Protein AF-A0A2N7BHG4-F1 (afdb_monomer_lite)

Sequence (47 aa):
MNIIFILIGISLLLALGFLGAFFWAMKSGQNDDMYTPGMRVLLDDEK

pLDDT: mean 88.58, std 10.07, range [55.34, 98.5]

Foldseek 3Di:
DVVVVVVVVVVVVVVVVVVVVVVVVVVVCPVVDPDCVVCCVVCVPVD

Secondary structure (DSSP, 8-state):
-HHHHHHHHHHHHHHHHHHHHHHHHHHHTTTT-SSHHHHHHHHTT--

Radius of gyration: 19.28 Å; chains: 1; bounding box: 35×17×57 Å

Structure (mmCIF, N/CA/C/O backbone):
data_AF-A0A2N7BHG4-F1
#
_entry.id   AF-A0A2N7BHG4-F1
#
loop_
_atom_site.group_PDB
_atom_site.id
_atom_site.type_symbol
_atom_site.label_atom_id
_atom_site.label_alt_id
_atom_site.label_comp_id
_atom_site.label_asym_id
_atom_site.label_entity_id
_atom_site.label_seq_id
_atom_site.pdbx_PDB_ins_code
_atom_site.Cartn_x
_atom_site.Cartn_y
_atom_site.Cartn_z
_atom_site.occupancy
_atom_site.B_iso_or_equiv
_atom_site.auth_seq_id
_atom_site.auth_comp_id
_atom_site.auth_asym_id
_atom_site.auth_atom_id
_atom_site.pdbx_PDB_model_num
ATOM 1 N N . MET A 1 1 ? -19.808 5.389 20.789 1.00 73.06 1 MET A N 1
ATOM 2 C CA . MET A 1 1 ? -18.787 4.332 20.989 1.00 73.06 1 MET A CA 1
ATOM 3 C C . MET A 1 1 ? -18.810 3.236 19.928 1.00 73.06 1 MET A C 1
ATOM 5 O O . MET A 1 1 ? -17.735 2.872 19.486 1.00 73.06 1 MET A O 1
ATOM 9 N N . ASN A 1 2 ? -19.966 2.763 19.447 1.00 88.50 2 ASN A N 1
ATOM 10 C CA . ASN A 1 2 ? -20.013 1.704 18.420 1.00 88.50 2 ASN A CA 1
ATOM 11 C C . ASN A 1 2 ? -19.295 2.049 17.100 1.00 88.50 2 ASN A C 1
ATOM 13 O O . ASN A 1 2 ? -18.664 1.191 16.492 1.00 88.50 2 ASN A O 1
ATOM 17 N N . ILE A 1 3 ? -19.343 3.320 16.685 1.00 94.69 3 ILE A N 1
ATOM 18 C CA . ILE A 1 3 ? -18.710 3.780 15.440 1.00 94.69 3 ILE A CA 1
ATOM 19 C C . ILE A 1 3 ? -17.183 3.595 15.457 1.00 94.69 3 ILE A C 1
ATOM 21 O O . ILE A 1 3 ? -16.581 3.345 14.421 1.00 94.69 3 ILE A O 1
ATOM 25 N N . ILE A 1 4 ? -16.559 3.671 16.640 1.00 95.81 4 ILE A N 1
ATOM 26 C CA . ILE A 1 4 ? -15.102 3.588 16.796 1.00 95.81 4 ILE A CA 1
ATOM 27 C C . ILE A 1 4 ? -14.611 2.194 16.394 1.00 95.81 4 ILE A C 1
ATOM 29 O O . ILE A 1 4 ? -13.611 2.083 15.695 1.00 95.81 4 ILE A O 1
ATOM 33 N N . PHE A 1 5 ? -15.347 1.138 16.748 1.00 95.50 5 PHE A N 1
ATOM 34 C CA . PHE A 1 5 ? -14.994 -0.230 16.360 1.00 95.50 5 PHE A CA 1
ATOM 35 C C . PHE A 1 5 ? -15.051 -0.441 14.842 1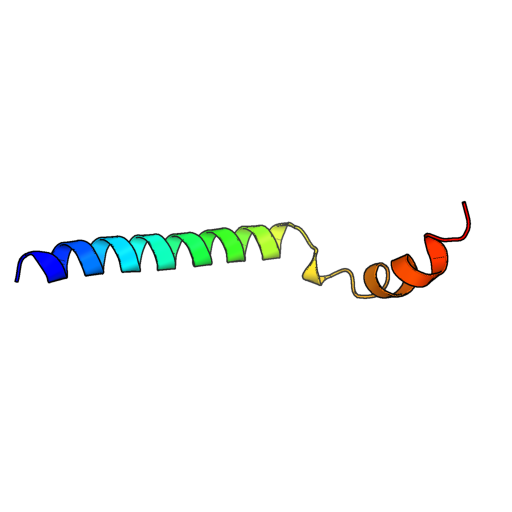.00 95.50 5 PHE A C 1
ATOM 37 O O . PHE A 1 5 ? -14.176 -1.098 14.282 1.00 95.50 5 PHE A O 1
ATOM 44 N N . ILE A 1 6 ? -16.027 0.172 14.163 1.00 96.25 6 ILE A N 1
ATOM 45 C CA . ILE A 1 6 ? -16.115 0.144 12.696 1.00 96.25 6 ILE A CA 1
ATOM 46 C C . ILE A 1 6 ? -14.939 0.906 12.071 1.00 96.25 6 ILE A C 1
ATOM 48 O O . ILE A 1 6 ? -14.298 0.391 11.157 1.00 96.25 6 ILE A O 1
ATOM 52 N N . LEU A 1 7 ? -14.613 2.099 12.583 1.00 97.06 7 LEU A N 1
ATOM 53 C CA . LEU A 1 7 ? -13.479 2.885 12.085 1.00 97.06 7 LEU A CA 1
ATOM 54 C C . LEU A 1 7 ? -12.146 2.144 12.238 1.00 97.06 7 LEU A C 1
ATOM 56 O O . LEU A 1 7 ? -11.329 2.192 11.323 1.00 97.06 7 LEU A O 1
ATOM 60 N N . ILE A 1 8 ? -11.940 1.443 13.356 1.00 96.94 8 ILE A N 1
ATOM 61 C CA . ILE A 1 8 ? -10.741 0.624 13.584 1.00 96.94 8 ILE A CA 1
ATOM 62 C C . ILE A 1 8 ? -10.659 -0.518 12.563 1.00 96.94 8 ILE A C 1
ATOM 64 O O . ILE A 1 8 ? -9.591 -0.782 12.017 1.00 96.94 8 ILE A O 1
ATOM 68 N N . GLY A 1 9 ? -11.778 -1.184 12.265 1.00 97.75 9 GLY A N 1
ATOM 69 C CA . GLY A 1 9 ? -11.807 -2.234 11.244 1.00 97.75 9 GLY A CA 1
ATOM 70 C C . GLY A 1 9 ? -11.455 -1.705 9.850 1.00 97.75 9 GLY A C 1
ATOM 71 O O . GLY A 1 9 ? -10.639 -2.298 9.147 1.00 97.75 9 GLY A O 1
ATOM 72 N N . ILE A 1 10 ? -12.026 -0.558 9.470 1.00 97.81 10 ILE A N 1
ATOM 73 C CA . ILE A 1 10 ? -11.762 0.086 8.175 1.00 97.81 10 ILE A CA 1
ATOM 74 C C . ILE A 1 10 ? -10.304 0.548 8.072 1.00 97.81 10 ILE A C 1
ATOM 76 O O . ILE A 1 10 ? -9.672 0.338 7.037 1.00 97.81 10 ILE A O 1
ATOM 80 N N . SER A 1 11 ? -9.749 1.150 9.127 1.00 97.81 11 SER A N 1
ATOM 81 C CA . SER A 1 11 ? -8.357 1.609 9.114 1.00 97.81 11 SER A CA 1
ATOM 82 C C . SER A 1 11 ? -7.374 0.443 9.018 1.00 97.81 11 SER A C 1
ATOM 84 O O . SER A 1 11 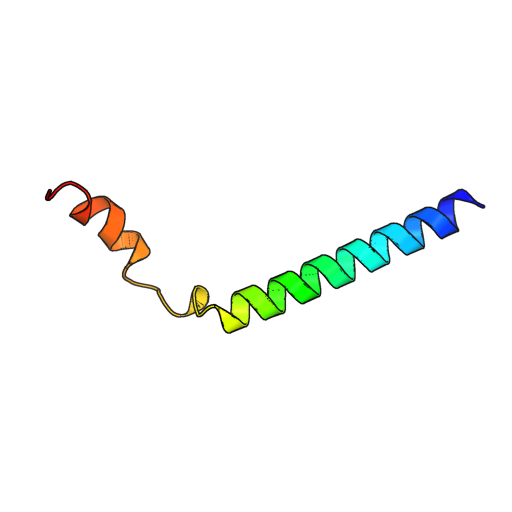? -6.406 0.532 8.264 1.00 97.81 11 SER A O 1
ATOM 86 N N . LEU A 1 12 ? -7.650 -0.672 9.703 1.00 98.12 12 LEU A N 1
ATOM 87 C CA . LEU A 1 12 ? -6.839 -1.883 9.609 1.00 98.12 12 LEU A CA 1
ATOM 88 C C . LEU A 1 12 ? -6.895 -2.490 8.202 1.00 98.12 12 LEU A C 1
ATOM 90 O O . LEU A 1 12 ? -5.854 -2.840 7.649 1.00 98.12 12 LEU A O 1
ATOM 94 N N . LEU A 1 13 ? -8.087 -2.573 7.600 1.00 98.31 13 LEU A N 1
ATOM 95 C CA . LEU A 1 13 ? -8.248 -3.037 6.219 1.00 98.31 13 LEU A CA 1
ATOM 96 C C . LEU A 1 13 ? -7.479 -2.159 5.230 1.00 98.31 13 LEU A C 1
ATOM 98 O O . LEU A 1 13 ? -6.788 -2.689 4.363 1.00 98.31 13 LEU A O 1
ATOM 102 N N . LEU A 1 14 ? -7.549 -0.833 5.378 1.00 98.25 14 LEU A N 1
ATOM 103 C CA . LEU A 1 14 ? -6.775 0.096 4.555 1.00 98.25 14 LEU A CA 1
ATOM 104 C C . L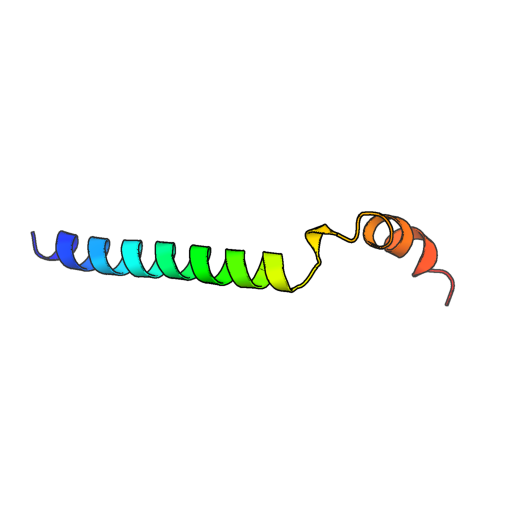EU A 1 14 ? -5.271 -0.112 4.733 1.00 98.25 14 LEU A C 1
ATOM 106 O O . LEU A 1 14 ? -4.556 -0.219 3.740 1.00 98.25 14 LEU A O 1
ATOM 110 N N . ALA A 1 15 ? -4.791 -0.214 5.974 1.00 98.31 15 ALA A N 1
ATOM 111 C CA . ALA A 1 15 ? -3.376 -0.429 6.260 1.00 98.31 15 ALA A CA 1
ATOM 112 C C . ALA A 1 15 ? -2.855 -1.729 5.625 1.00 98.31 15 ALA A C 1
ATOM 114 O O . ALA A 1 15 ? -1.811 -1.724 4.973 1.00 98.31 15 ALA A O 1
ATOM 115 N N . LEU A 1 16 ? -3.608 -2.827 5.751 1.00 98.50 16 LEU A N 1
ATOM 116 C CA . LEU A 1 16 ? -3.272 -4.101 5.113 1.00 98.50 16 LEU A CA 1
ATOM 117 C C . LEU A 1 16 ? -3.356 -4.024 3.584 1.00 98.50 16 LEU A C 1
ATOM 119 O O . LEU A 1 16 ? -2.511 -4.600 2.903 1.00 98.50 16 LEU A O 1
ATOM 123 N N . GLY A 1 17 ? -4.328 -3.288 3.040 1.00 98.44 17 GLY A N 1
ATOM 124 C CA . GLY A 1 17 ? -4.447 -3.038 1.604 1.00 98.44 17 GLY A CA 1
ATOM 125 C C . GLY A 1 17 ? -3.223 -2.316 1.043 1.00 98.44 17 GLY A C 1
ATOM 126 O O . GLY A 1 17 ? -2.632 -2.775 0.067 1.00 98.44 17 GLY A O 1
ATOM 127 N N . PHE A 1 18 ? -2.783 -1.240 1.701 1.00 98.00 18 PHE A N 1
ATOM 128 C CA . PHE A 1 18 ? -1.561 -0.525 1.327 1.00 98.00 18 PHE A CA 1
ATOM 129 C C . PHE A 1 18 ? -0.313 -1.394 1.467 1.00 98.00 18 PHE A C 1
ATOM 131 O O . PHE A 1 18 ? 0.542 -1.373 0.586 1.00 98.00 18 PHE A O 1
ATOM 138 N N . LEU A 1 19 ? -0.217 -2.19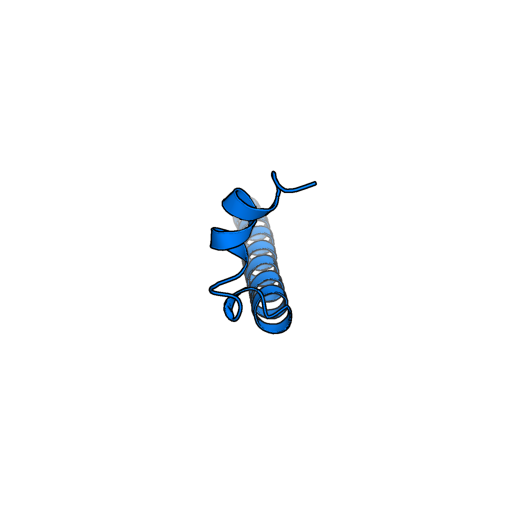2 2.531 1.00 97.75 19 LEU A N 1
ATOM 139 C CA . LEU A 1 19 ? 0.902 -3.111 2.723 1.00 97.75 19 LEU A CA 1
ATOM 140 C C . LEU A 1 19 ? 0.953 -4.187 1.622 1.00 97.75 19 LEU A C 1
ATOM 142 O O . LEU A 1 19 ? 2.021 -4.480 1.088 1.00 97.75 19 LEU A O 1
ATOM 146 N N . GLY A 1 20 ? -0.196 -4.746 1.236 1.00 97.38 20 GLY A N 1
ATOM 147 C CA . GLY A 1 20 ? -0.295 -5.696 0.127 1.00 97.38 20 GLY A CA 1
ATOM 148 C C . GLY A 1 20 ? 0.085 -5.066 -1.214 1.00 97.38 20 GLY A C 1
ATOM 149 O O . GLY A 1 20 ? 0.877 -5.641 -1.962 1.00 97.38 20 GLY A O 1
ATOM 150 N N . ALA A 1 21 ? -0.415 -3.857 -1.487 1.00 96.69 21 ALA A N 1
ATOM 151 C CA . ALA A 1 21 ? -0.048 -3.090 -2.675 1.00 96.69 21 ALA A CA 1
ATOM 152 C C . ALA A 1 21 ? 1.457 -2.778 -2.713 1.00 96.69 2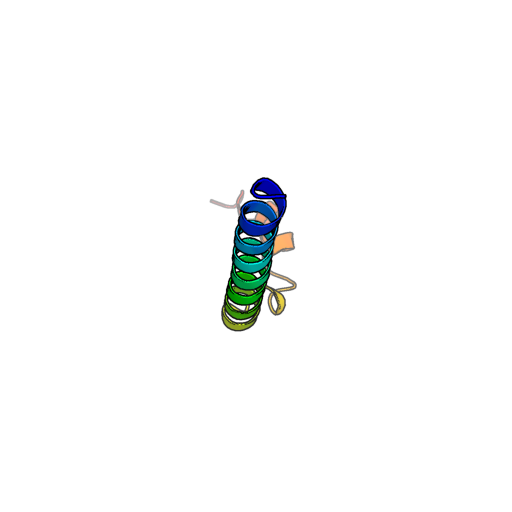1 ALA A C 1
ATOM 154 O O . ALA A 1 21 ? 2.074 -2.887 -3.769 1.00 96.69 21 ALA A O 1
ATOM 155 N N . PHE A 1 22 ? 2.063 -2.464 -1.564 1.00 94.81 22 PHE A N 1
ATOM 156 C CA . PHE A 1 22 ? 3.501 -2.233 -1.441 1.00 94.81 22 PHE A CA 1
ATOM 157 C C . PHE A 1 22 ? 4.319 -3.471 -1.829 1.00 94.81 22 PHE A C 1
ATOM 159 O O . PHE A 1 22 ? 5.229 -3.375 -2.653 1.00 94.81 22 PHE A O 1
ATOM 166 N N . PHE A 1 23 ? 3.976 -4.652 -1.303 1.00 95.56 23 PHE A N 1
ATOM 167 C CA . PHE A 1 23 ? 4.665 -5.888 -1.686 1.00 95.56 23 PHE A CA 1
ATOM 168 C C . PHE A 1 23 ? 4.460 -6.246 -3.162 1.00 95.56 23 PHE A C 1
ATOM 170 O O . PHE A 1 23 ? 5.397 -6.713 -3.811 1.00 95.56 23 PHE A O 1
ATOM 177 N N . TRP A 1 24 ? 3.264 -6.013 -3.712 1.00 94.75 24 TRP A N 1
ATOM 178 C CA . TRP A 1 24 ? 2.998 -6.211 -5.137 1.00 94.75 24 TRP A CA 1
ATOM 179 C C . TRP A 1 24 ? 3.855 -5.286 -6.010 1.00 94.75 24 TRP A C 1
ATOM 181 O O . TRP A 1 24 ? 4.520 -5.771 -6.926 1.00 94.75 24 TRP A O 1
ATOM 191 N N . ALA A 1 25 ? 3.920 -3.995 -5.672 1.00 92.75 25 ALA A N 1
ATOM 192 C CA . ALA A 1 25 ? 4.750 -3.017 -6.369 1.00 92.75 25 ALA A CA 1
ATOM 193 C C . ALA A 1 25 ? 6.237 -3.405 -6.321 1.00 92.75 25 ALA A C 1
ATOM 195 O O . ALA A 1 25 ? 6.883 -3.454 -7.366 1.00 92.75 25 ALA A O 1
ATOM 196 N N . MET A 1 26 ? 6.755 -3.788 -5.147 1.00 91.38 26 MET A N 1
ATOM 197 C CA . MET A 1 26 ? 8.138 -4.260 -4.990 1.00 91.38 26 MET A CA 1
ATOM 198 C C . MET A 1 26 ? 8.435 -5.517 -5.816 1.00 91.38 26 MET A C 1
ATOM 200 O O . MET A 1 26 ? 9.514 -5.634 -6.386 1.00 91.38 26 MET A O 1
ATOM 204 N N . LYS A 1 27 ? 7.490 -6.460 -5.911 1.00 91.12 27 LYS A N 1
ATOM 205 C CA . LYS A 1 27 ? 7.670 -7.688 -6.701 1.00 91.12 27 LYS A CA 1
ATOM 206 C C . LYS A 1 27 ? 7.554 -7.451 -8.210 1.00 91.12 27 LYS A C 1
ATOM 208 O O . LYS A 1 27 ? 8.131 -8.205 -8.985 1.00 91.12 27 LYS A O 1
ATOM 213 N N . SER A 1 28 ? 6.786 -6.450 -8.630 1.00 89.62 28 SER A N 1
ATOM 214 C CA . SER A 1 28 ? 6.536 -6.178 -10.049 1.00 89.62 28 SER A CA 1
ATOM 215 C C . SER A 1 28 ? 7.751 -5.625 -10.804 1.00 89.62 28 SER A C 1
ATOM 217 O O . SER A 1 28 ? 7.714 -5.581 -12.029 1.00 89.62 28 SER A O 1
ATOM 219 N N . GLY A 1 29 ? 8.808 -5.194 -10.103 1.00 81.62 29 GLY A N 1
ATOM 220 C CA . GLY A 1 29 ? 10.008 -4.619 -10.725 1.00 81.62 29 GLY A CA 1
ATOM 221 C C . GLY A 1 29 ? 9.769 -3.267 -11.407 1.00 81.62 29 GLY A C 1
ATOM 222 O O . GLY A 1 29 ? 10.672 -2.726 -12.032 1.00 81.62 29 GLY A O 1
ATOM 223 N N . GLN A 1 30 ? 8.571 -2.681 -11.272 1.00 80.19 30 GLN A N 1
ATOM 224 C CA . GLN A 1 30 ? 8.221 -1.390 -11.877 1.00 80.19 30 GLN A CA 1
ATOM 225 C C . GLN A 1 30 ? 9.140 -0.242 -11.429 1.00 80.19 30 GLN A C 1
ATOM 227 O O . GLN A 1 30 ? 9.296 0.736 -12.149 1.00 80.19 30 GLN A O 1
ATOM 232 N N . ASN A 1 31 ? 9.735 -0.359 -10.239 1.00 81.88 31 ASN A N 1
ATOM 233 C CA . ASN A 1 31 ? 10.649 0.636 -9.680 1.00 81.88 31 ASN A CA 1
ATOM 234 C C . ASN A 1 31 ? 12.076 0.515 -10.243 1.00 81.88 31 ASN A C 1
ATOM 236 O O . ASN A 1 31 ? 12.875 1.425 -10.045 1.00 81.88 31 ASN A O 1
ATOM 240 N N . ASP A 1 32 ? 12.398 -0.597 -10.907 1.00 85.56 32 ASP A N 1
ATOM 241 C CA . ASP A 1 32 ? 13.731 -0.851 -11.460 1.00 85.56 32 ASP A CA 1
ATOM 242 C C . ASP A 1 32 ? 13.874 -0.258 -12.874 1.00 85.56 32 ASP A C 1
ATOM 244 O O . ASP A 1 32 ? 14.981 0.026 -13.336 1.00 85.56 32 ASP A O 1
ATOM 248 N N . ASP A 1 33 ? 12.751 -0.040 -13.565 1.00 84.75 33 ASP A N 1
ATOM 249 C CA . ASP A 1 33 ? 12.709 0.519 -14.914 1.00 84.75 33 ASP A CA 1
ATOM 250 C C . ASP A 1 33 ? 12.684 2.056 -14.895 1.00 84.75 33 ASP A C 1
ATOM 252 O O . ASP A 1 33 ? 11.637 2.700 -14.824 1.00 84.75 33 ASP A O 1
ATOM 256 N N . MET A 1 34 ? 13.876 2.650 -14.984 1.00 82.25 34 MET A N 1
ATOM 257 C CA . MET A 1 34 ? 14.078 4.107 -14.993 1.00 82.25 34 MET A CA 1
ATOM 258 C C . MET A 1 34 ? 14.217 4.703 -16.403 1.00 82.25 34 MET A C 1
ATOM 260 O O . MET A 1 34 ? 14.408 5.912 -16.536 1.00 82.25 34 MET A O 1
ATOM 264 N N . TYR A 1 35 ? 14.169 3.884 -17.459 1.00 81.88 35 TYR A N 1
ATOM 265 C CA . TYR A 1 35 ? 14.540 4.308 -18.816 1.00 81.88 35 TYR A CA 1
ATOM 266 C C . TYR A 1 35 ? 13.386 4.193 -19.812 1.00 81.88 35 TYR A C 1
ATOM 268 O O . TYR A 1 35 ? 13.082 5.145 -20.538 1.00 81.88 35 TYR A O 1
ATOM 276 N N . THR A 1 36 ? 12.696 3.056 -19.833 1.00 84.06 36 THR A N 1
ATOM 277 C CA . THR A 1 36 ? 11.633 2.793 -20.805 1.00 84.06 36 THR A CA 1
ATOM 278 C C . THR A 1 36 ? 10.425 3.739 -20.683 1.00 84.06 36 THR A C 1
ATOM 280 O O . THR A 1 36 ? 9.886 4.097 -21.732 1.00 84.06 36 THR A O 1
ATOM 283 N N . PRO A 1 37 ? 9.994 4.227 -19.496 1.00 82.81 37 PRO A N 1
ATOM 284 C CA . PRO A 1 37 ? 8.843 5.129 -19.393 1.00 82.81 37 PRO A CA 1
ATOM 285 C C . PRO A 1 37 ? 9.036 6.464 -20.122 1.00 82.81 37 PRO A C 1
ATOM 287 O O . PRO A 1 37 ? 8.107 6.950 -20.763 1.00 82.81 37 PRO A O 1
ATOM 290 N N . GLY A 1 38 ? 10.240 7.044 -20.050 1.00 82.50 38 GLY A N 1
ATOM 291 C CA . GLY A 1 38 ? 10.554 8.326 -20.689 1.00 82.50 38 GLY A CA 1
ATOM 292 C C . GLY A 1 38 ? 10.734 8.210 -22.201 1.00 82.50 38 GLY A C 1
ATOM 293 O O . GLY A 1 38 ? 10.356 9.115 -22.937 1.00 82.50 38 GLY A O 1
ATOM 294 N N . MET A 1 39 ? 11.256 7.076 -22.672 1.00 84.62 39 MET A N 1
ATOM 295 C CA . MET A 1 39 ? 11.421 6.823 -24.104 1.00 84.62 39 MET A CA 1
ATOM 296 C C . MET A 1 39 ? 10.114 6.427 -24.791 1.00 84.62 39 MET A C 1
ATOM 298 O O . MET A 1 39 ? 9.958 6.686 -25.979 1.00 84.62 39 MET A O 1
ATOM 302 N N . ARG A 1 40 ? 9.154 5.849 -24.060 1.00 83.31 40 ARG A N 1
ATOM 303 C CA . ARG A 1 40 ? 7.867 5.414 -24.620 1.00 83.31 40 ARG A CA 1
ATOM 304 C C . ARG A 1 40 ? 7.127 6.544 -25.337 1.00 83.31 40 ARG A C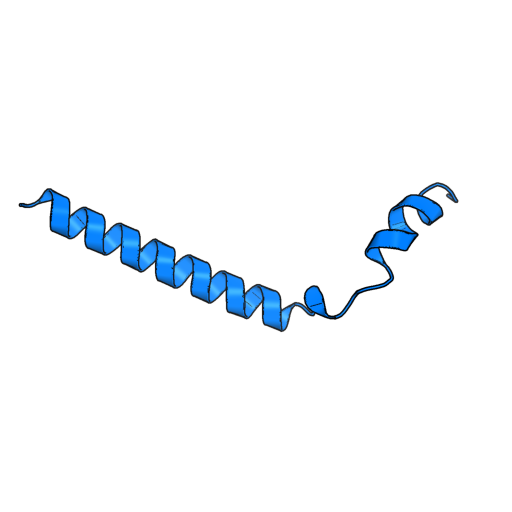 1
ATOM 306 O O . ARG A 1 40 ? 6.695 6.346 -26.458 1.00 83.31 40 ARG A O 1
ATOM 313 N N . VAL A 1 41 ? 7.061 7.738 -24.746 1.00 80.44 41 VAL A N 1
ATOM 314 C CA . VAL A 1 41 ? 6.366 8.885 -25.364 1.00 80.44 41 VAL A CA 1
ATOM 315 C C . VAL A 1 41 ? 7.042 9.386 -26.647 1.00 80.44 41 VAL A C 1
ATOM 317 O O . VAL A 1 41 ? 6.401 10.041 -27.454 1.00 80.44 41 VAL A O 1
ATOM 320 N N . LEU A 1 42 ? 8.336 9.101 -26.825 1.00 83.31 42 LEU A N 1
ATOM 321 C CA . LEU A 1 42 ? 9.107 9.499 -28.006 1.00 83.31 42 LEU A CA 1
ATOM 322 C C . LEU A 1 42 ? 9.111 8.416 -29.094 1.00 83.31 42 LEU A C 1
ATOM 324 O O . LEU A 1 42 ? 9.307 8.735 -30.259 1.00 83.31 42 LEU A O 1
ATOM 328 N N . LEU A 1 43 ? 8.943 7.148 -28.706 1.00 80.75 43 LEU A N 1
ATOM 329 C CA . LEU A 1 43 ? 9.029 5.981 -29.590 1.00 80.75 43 LEU A CA 1
ATOM 330 C C . LEU A 1 43 ? 7.655 5.400 -29.966 1.00 80.75 43 LEU A C 1
ATOM 332 O O . LEU A 1 43 ? 7.574 4.616 -30.909 1.00 80.75 43 LEU A O 1
ATOM 336 N N . ASP A 1 44 ? 6.581 5.760 -29.256 1.00 75.75 44 ASP A N 1
ATOM 337 C CA . ASP A 1 44 ? 5.214 5.305 -29.564 1.00 75.75 44 ASP A CA 1
ATOM 338 C C . ASP A 1 44 ? 4.691 5.865 -30.905 1.00 75.75 44 ASP A C 1
ATOM 340 O O . ASP A 1 44 ? 3.800 5.258 -31.497 1.00 75.75 44 ASP A O 1
ATOM 344 N N . ASP A 1 45 ? 5.278 6.958 -31.414 1.00 67.94 45 ASP A N 1
ATOM 345 C CA . ASP A 1 45 ? 4.912 7.592 -32.691 1.00 67.94 45 ASP A CA 1
ATOM 346 C C . ASP A 1 45 ? 5.627 6.980 -33.923 1.00 67.94 45 ASP A C 1
ATOM 348 O O . ASP A 1 45 ? 5.288 7.318 -35.057 1.00 67.94 45 ASP A O 1
ATOM 352 N N . GLU A 1 46 ? 6.599 6.069 -33.750 1.00 63.41 46 GLU A N 1
ATOM 353 C CA . GLU A 1 46 ? 7.349 5.430 -34.858 1.00 63.41 46 GLU A CA 1
ATOM 354 C C . GLU A 1 46 ? 6.676 4.158 -35.432 1.00 63.41 46 GLU A C 1
ATOM 356 O O . GLU A 1 46 ? 7.347 3.282 -35.989 1.00 63.41 46 GLU A O 1
ATOM 361 N N . LYS A 1 47 ? 5.348 4.030 -35.327 1.00 55.34 47 LYS A N 1
ATOM 362 C CA . LYS A 1 47 ? 4.577 2.939 -35.954 1.00 55.34 47 LYS A CA 1
ATOM 363 C C . LYS A 1 47 ? 3.618 3.411 -37.035 1.00 55.34 47 LYS A C 1
ATOM 365 O O . LYS A 1 47 ? 2.849 4.359 -36.780 1.00 55.34 47 LYS A O 1
#